Protein AF-A0A959MZ31-F1 (afdb_monomer)

Foldseek 3Di:
DQDDDDDDPVNVVVLVVVLVCCCVPPHNVRSVVVVVVVVVVVVVCSVVVPDPD

Mean predicted aligned error: 4.79 Å

Secondary structure (DSSP, 8-state):
--PPP---HHHHHHHHHHHHHHHHHT-HHHHHHHHHHHHHHHHHHHH-TT---

Sequence (53 aa):
MVKRIIYSPEAIQNTKQIVLYLKNNWSLIVANKFINILREKIKFIKRFPNSCY

Structure (mmCIF, N/CA/C/O backbone):
data_AF-A0A959MZ31-F1
#
_entry.id   AF-A0A959MZ31-F1
#
loop_
_atom_site.group_PDB
_atom_site.id
_atom_site.type_symbol
_atom_site.label_atom_id
_atom_site.label_alt_id
_atom_site.label_comp_id
_atom_site.label_asym_id
_atom_site.label_entity_id
_atom_site.label_seq_id
_atom_site.pdbx_PDB_ins_code
_atom_site.Cartn_x
_atom_site.Cartn_y
_atom_site.Cartn_z
_atom_site.occupancy
_atom_site.B_iso_or_equiv
_atom_site.auth_seq_id
_atom_site.auth_comp_id
_atom_site.auth_asym_id
_atom_site.auth_atom_id
_atom_site.pdbx_PDB_model_num
ATOM 1 N N . MET A 1 1 ? 19.676 -5.464 -13.477 1.00 51.47 1 MET A N 1
ATOM 2 C CA . MET A 1 1 ? 19.084 -4.108 -13.559 1.00 51.47 1 MET A CA 1
ATOM 3 C C . MET A 1 1 ? 17.948 -3.990 -12.554 1.00 51.47 1 MET A C 1
ATOM 5 O O . MET A 1 1 ? 16.988 -4.743 -12.650 1.00 51.47 1 MET A O 1
ATOM 9 N N . VAL A 1 2 ? 18.051 -3.092 -11.572 1.00 58.78 2 VAL A N 1
ATOM 10 C CA . VAL A 1 2 ? 16.953 -2.823 -10.630 1.00 58.78 2 VAL A CA 1
ATOM 11 C C . VAL A 1 2 ? 15.922 -1.956 -11.353 1.00 58.78 2 VAL A C 1
ATOM 13 O O . VAL A 1 2 ? 16.199 -0.792 -11.632 1.00 58.78 2 VAL A O 1
ATOM 16 N N . LYS A 1 3 ? 14.747 -2.503 -11.693 1.00 69.31 3 LYS A N 1
ATOM 17 C CA . LYS A 1 3 ? 13.683 -1.706 -12.323 1.00 69.31 3 LYS A CA 1
ATOM 18 C C . LYS A 1 3 ? 13.210 -0.622 -11.344 1.00 69.31 3 LYS A C 1
ATOM 20 O O . LYS A 1 3 ? 12.954 -0.892 -10.165 1.00 69.31 3 LYS A O 1
ATOM 25 N N . ARG A 1 4 ? 13.136 0.624 -11.820 1.00 80.06 4 ARG A N 1
ATOM 26 C CA . ARG A 1 4 ? 12.622 1.766 -11.054 1.00 80.06 4 ARG A CA 1
ATOM 27 C C . ARG A 1 4 ? 11.095 1.730 -11.089 1.00 80.06 4 ARG A C 1
ATOM 29 O O . ARG A 1 4 ? 10.516 1.612 -12.160 1.00 80.06 4 ARG A O 1
ATOM 36 N N . ILE A 1 5 ? 10.458 1.834 -9.925 1.00 84.25 5 ILE A N 1
ATOM 37 C CA . ILE A 1 5 ? 9.002 1.978 -9.829 1.00 84.25 5 ILE A CA 1
ATOM 38 C C . ILE A 1 5 ? 8.661 3.451 -10.028 1.00 84.25 5 ILE A C 1
ATOM 40 O O . ILE A 1 5 ? 9.276 4.317 -9.400 1.00 84.25 5 ILE A O 1
ATOM 44 N N . ILE A 1 6 ? 7.693 3.719 -10.897 1.00 89.81 6 ILE A N 1
ATOM 45 C CA . ILE A 1 6 ? 7.148 5.049 -11.155 1.00 89.81 6 ILE A CA 1
ATOM 46 C C . ILE A 1 6 ? 5.657 4.975 -10.841 1.00 89.81 6 ILE A C 1
ATOM 48 O O . ILE A 1 6 ? 4.979 4.049 -11.280 1.00 89.81 6 ILE A O 1
ATOM 52 N N . TYR A 1 7 ? 5.161 5.927 -10.056 1.00 91.00 7 TYR A N 1
ATOM 53 C CA . TYR A 1 7 ? 3.744 6.021 -9.724 1.00 91.00 7 TYR A CA 1
ATOM 54 C C . TYR A 1 7 ? 3.081 7.038 -10.642 1.00 91.00 7 TYR A C 1
ATOM 56 O O . TYR A 1 7 ? 3.594 8.148 -10.798 1.00 91.00 7 TYR A O 1
ATOM 64 N N . SER A 1 8 ? 1.940 6.674 -11.224 1.00 94.88 8 SER A N 1
ATOM 65 C CA . SER A 1 8 ? 1.103 7.644 -11.924 1.00 94.88 8 SER A CA 1
ATOM 66 C C . SER A 1 8 ? 0.474 8.624 -10.921 1.00 94.88 8 SER A C 1
ATOM 68 O O . SER A 1 8 ? 0.269 8.266 -9.753 1.00 94.88 8 SER A O 1
ATOM 70 N N . PRO A 1 9 ? 0.126 9.851 -11.349 1.00 94.12 9 P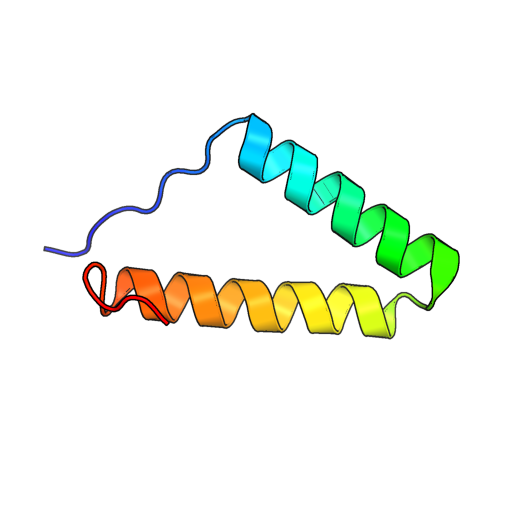RO A N 1
ATOM 71 C CA . PRO A 1 9 ? -0.607 10.798 -10.508 1.00 94.12 9 PRO A CA 1
ATOM 72 C C . PRO A 1 9 ? -1.900 10.197 -9.935 1.00 94.12 9 PRO A C 1
ATOM 74 O O . PRO A 1 9 ? -2.198 10.370 -8.753 1.00 94.12 9 PRO A O 1
ATOM 77 N N . GLU A 1 10 ? -2.614 9.411 -10.743 1.00 96.19 10 GLU A N 1
ATOM 78 C CA . GLU A 1 10 ? -3.821 8.685 -10.336 1.00 96.19 10 GLU A CA 1
ATOM 79 C C . GLU A 1 10 ? -3.541 7.657 -9.238 1.00 96.19 10 GLU A C 1
ATOM 81 O O . GLU A 1 10 ? -4.259 7.613 -8.243 1.00 96.19 10 GLU A O 1
ATOM 86 N N . ALA A 1 11 ? -2.466 6.868 -9.349 1.00 94.12 11 ALA A N 1
ATOM 87 C CA . ALA A 1 11 ? -2.109 5.888 -8.322 1.00 94.12 11 ALA A CA 1
ATOM 88 C C . ALA A 1 11 ? -1.816 6.560 -6.971 1.00 94.12 11 ALA A C 1
ATOM 90 O O . ALA A 1 11 ? -2.209 6.049 -5.917 1.00 94.12 11 ALA A O 1
ATOM 91 N N . ILE A 1 12 ? -1.168 7.730 -6.991 1.00 94.31 12 ILE A N 1
ATOM 92 C CA . ILE A 1 12 ? -0.922 8.5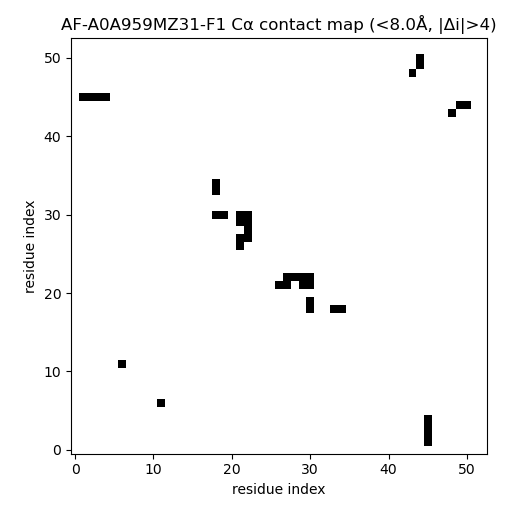28 -5.783 1.00 94.31 12 ILE A CA 1
ATOM 93 C C . ILE A 1 12 ? -2.251 9.006 -5.188 1.00 94.31 12 ILE A C 1
ATOM 95 O O . ILE A 1 12 ? -2.464 8.877 -3.979 1.00 94.31 12 ILE A O 1
ATOM 99 N N . GLN A 1 13 ? -3.146 9.537 -6.022 1.00 97.38 13 GLN A N 1
ATOM 100 C CA . GLN A 1 13 ? -4.437 10.058 -5.580 1.00 97.38 13 GLN A CA 1
ATOM 101 C C . GLN A 1 13 ? -5.333 8.955 -5.004 1.00 97.38 13 GLN A C 1
ATOM 103 O O . GLN A 1 13 ? -5.855 9.106 -3.898 1.00 97.38 13 GLN A O 1
ATOM 108 N N . ASN A 1 14 ? -5.427 7.817 -5.687 1.00 97.00 14 ASN A N 1
ATOM 109 C CA . ASN A 1 14 ? -6.204 6.662 -5.241 1.00 97.00 14 ASN A CA 1
ATOM 110 C C . ASN A 1 14 ? -5.676 6.131 -3.906 1.00 97.00 14 ASN A C 1
ATOM 112 O O . ASN A 1 14 ? -6.448 5.879 -2.983 1.00 97.00 14 ASN A O 1
ATOM 116 N N . THR A 1 15 ? -4.350 6.042 -3.752 1.00 95.06 15 THR A N 1
ATOM 117 C CA . THR A 1 15 ? -3.743 5.613 -2.483 1.00 95.06 15 THR A CA 1
ATOM 118 C C . THR A 1 15 ? -4.115 6.563 -1.342 1.00 95.06 15 THR A C 1
ATOM 120 O O . THR A 1 15 ? -4.468 6.104 -0.256 1.00 95.06 15 THR A O 1
ATOM 123 N N . LYS A 1 16 ? -4.095 7.883 -1.575 1.00 96.12 16 LYS A N 1
ATOM 124 C CA . LYS A 1 16 ? -4.512 8.876 -0.569 1.00 96.12 16 LYS A CA 1
ATOM 125 C C . LYS A 1 16 ? -5.987 8.730 -0.196 1.00 96.12 16 LYS A C 1
ATOM 127 O O . LYS A 1 16 ? -6.303 8.747 0.991 1.00 96.12 16 LYS A O 1
ATOM 132 N N . GLN A 1 17 ? -6.868 8.564 -1.182 1.00 97.44 17 GLN A N 1
ATOM 133 C CA . GLN A 1 17 ? -8.305 8.384 -0.951 1.00 97.44 17 GLN A CA 1
ATOM 134 C C . GLN A 1 17 ? -8.591 7.123 -0.132 1.00 97.44 17 GLN A C 1
ATOM 136 O O . GLN A 1 17 ? -9.331 7.190 0.847 1.00 97.44 17 GLN A O 1
ATOM 141 N N . ILE A 1 18 ? -7.946 6.003 -0.468 1.00 96.38 18 ILE A N 1
ATOM 142 C CA . ILE A 1 18 ? -8.095 4.738 0.262 1.00 96.38 18 ILE A CA 1
ATOM 143 C C . ILE A 1 18 ? -7.603 4.884 1.706 1.00 96.38 18 ILE A C 1
ATOM 145 O O . ILE A 1 18 ? -8.304 4.491 2.635 1.00 96.38 18 ILE A O 1
ATOM 149 N N . VAL A 1 19 ? -6.433 5.494 1.926 1.00 96.00 19 VAL A N 1
ATOM 150 C CA . VAL A 1 19 ? -5.895 5.727 3.279 1.00 96.00 19 VAL A CA 1
ATOM 151 C C . VAL A 1 19 ? -6.814 6.630 4.101 1.00 96.00 19 VAL A C 1
ATOM 153 O O . VAL A 1 19 ? -7.056 6.346 5.275 1.00 96.00 19 VAL A O 1
ATOM 156 N N . LEU A 1 20 ? -7.348 7.694 3.497 1.00 97.00 20 LEU A N 1
ATOM 157 C CA . LEU A 1 20 ? -8.287 8.595 4.161 1.00 97.00 20 LEU A CA 1
ATOM 158 C C . LEU A 1 20 ? -9.586 7.870 4.529 1.00 97.00 20 LEU A C 1
ATOM 160 O O . LEU A 1 20 ? -10.039 7.967 5.667 1.00 97.00 20 LEU A O 1
ATOM 164 N N . TYR A 1 21 ? -10.141 7.091 3.600 1.00 97.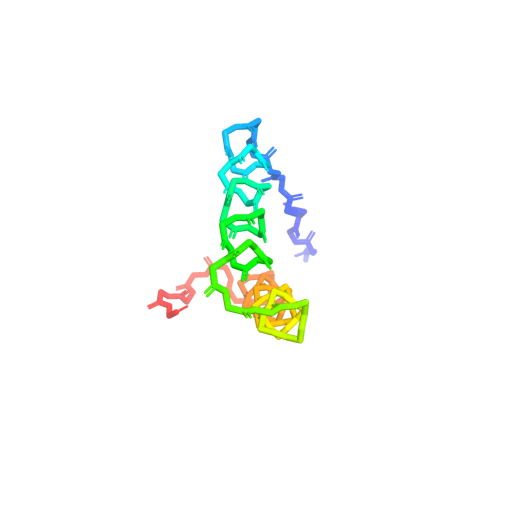56 21 TYR A N 1
ATOM 165 C CA . TYR A 1 21 ? -11.319 6.265 3.844 1.00 97.56 21 TYR A CA 1
ATOM 166 C C . TYR A 1 21 ? -11.077 5.272 4.988 1.00 97.56 21 TYR A C 1
ATOM 168 O O . TYR A 1 21 ? -11.896 5.1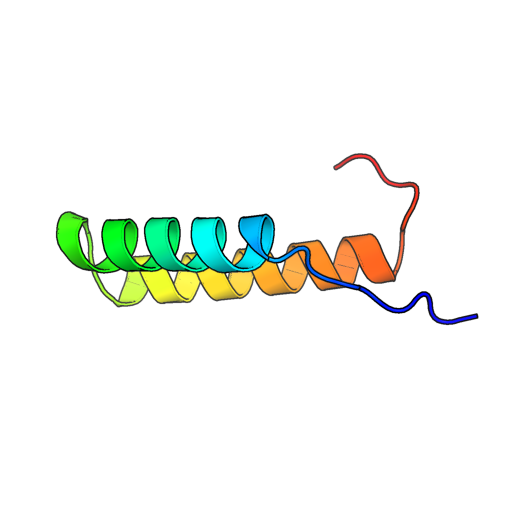84 5.903 1.00 97.56 21 TYR A O 1
ATOM 176 N N . LEU A 1 22 ? -9.925 4.590 4.985 1.00 96.56 22 LEU A N 1
ATOM 177 C CA . LEU A 1 22 ? -9.570 3.619 6.018 1.00 96.56 22 LEU A CA 1
ATOM 178 C C . LEU A 1 22 ? -9.455 4.265 7.405 1.00 96.56 22 LEU A C 1
ATOM 180 O O . LEU A 1 22 ? -9.912 3.699 8.401 1.00 96.56 22 LEU A O 1
ATOM 184 N N . LYS A 1 23 ? -8.854 5.458 7.463 1.00 95.19 23 LYS A N 1
ATOM 185 C CA . LYS A 1 23 ? -8.692 6.233 8.696 1.00 95.19 23 LYS A CA 1
ATOM 186 C C . LYS A 1 23 ? -10.036 6.721 9.243 1.00 95.19 23 LYS A C 1
ATOM 188 O O . LYS A 1 23 ? -10.224 6.675 10.453 1.00 95.19 23 LYS A O 1
ATOM 193 N N . ASN A 1 24 ? -10.937 7.171 8.367 1.00 96.62 24 ASN A N 1
ATOM 194 C CA . ASN A 1 24 ? -12.223 7.756 8.756 1.00 96.62 24 ASN A CA 1
ATOM 195 C C . ASN A 1 24 ? -13.273 6.707 9.155 1.00 96.62 24 ASN A C 1
ATOM 197 O O . ASN A 1 24 ? -14.076 6.981 10.037 1.00 96.62 24 ASN A O 1
ATOM 201 N N . ASN A 1 25 ? -13.281 5.531 8.515 1.00 97.25 25 ASN A N 1
ATOM 202 C CA . ASN A 1 25 ? -14.338 4.526 8.712 1.00 97.25 25 ASN A CA 1
ATOM 203 C C . ASN A 1 25 ? -13.954 3.395 9.670 1.00 97.25 25 ASN A C 1
ATOM 205 O O . ASN A 1 25 ? -14.836 2.753 10.230 1.00 97.25 25 ASN A O 1
ATOM 209 N N . TRP A 1 26 ? -12.657 3.132 9.857 1.00 95.31 26 TRP A N 1
ATOM 210 C CA . TRP A 1 26 ? -12.200 2.081 10.765 1.00 95.31 26 TRP A CA 1
ATOM 211 C C . TRP A 1 26 ? -11.278 2.635 11.843 1.00 95.31 26 TRP A C 1
ATOM 213 O O . TRP A 1 26 ? -11.711 2.882 12.963 1.00 95.31 26 TRP A O 1
ATOM 223 N N . SER A 1 27 ? -9.990 2.798 11.544 1.00 94.25 27 SER A N 1
ATOM 224 C CA . SER A 1 27 ? -9.023 3.355 12.491 1.00 94.25 27 SER A CA 1
ATOM 225 C C . SER A 1 27 ? -7.698 3.677 11.811 1.00 94.25 27 SER A C 1
ATOM 227 O O . SER A 1 27 ? -7.355 3.149 10.747 1.00 94.25 27 SER A O 1
ATOM 229 N N . LEU A 1 28 ? -6.886 4.488 12.488 1.00 93.81 28 LEU A N 1
ATOM 230 C CA . LEU A 1 28 ? -5.510 4.757 12.074 1.00 93.81 28 LEU A CA 1
ATOM 231 C C . LEU A 1 28 ? -4.668 3.470 11.967 1.00 93.81 28 LEU A C 1
ATOM 233 O O . LEU A 1 28 ? -3.817 3.361 11.086 1.00 93.81 28 LEU A O 1
ATOM 237 N N . ILE A 1 29 ? -4.927 2.477 12.826 1.00 95.75 29 ILE A N 1
ATOM 238 C CA . ILE A 1 29 ? -4.214 1.191 12.829 1.00 95.75 29 ILE A CA 1
ATOM 239 C C . ILE A 1 29 ? -4.470 0.435 11.520 1.00 95.75 29 ILE A C 1
ATOM 241 O O . ILE A 1 29 ? -3.530 -0.071 10.904 1.00 95.75 29 ILE A O 1
ATOM 245 N N . VAL A 1 30 ? -5.723 0.399 11.057 1.00 94.75 30 VAL A N 1
ATOM 246 C CA . VAL A 1 30 ? -6.105 -0.269 9.803 1.00 94.75 30 VAL A CA 1
ATOM 247 C C . VAL A 1 30 ? -5.474 0.429 8.595 1.00 94.75 30 VAL A C 1
ATOM 249 O O . VAL A 1 30 ? -4.907 -0.241 7.729 1.00 94.75 30 VAL A O 1
ATOM 252 N N . ALA A 1 31 ? -5.479 1.764 8.568 1.00 95.06 31 ALA A N 1
ATOM 253 C CA . ALA A 1 31 ? -4.820 2.537 7.515 1.00 95.06 31 ALA A CA 1
ATOM 254 C C . ALA A 1 31 ? -3.302 2.266 7.456 1.00 95.06 31 ALA A C 1
ATOM 256 O O . ALA A 1 31 ? -2.750 2.021 6.381 1.00 95.06 31 ALA A O 1
AT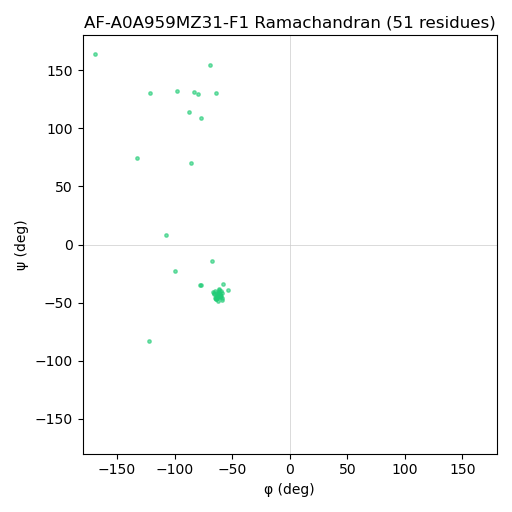OM 257 N N . ASN A 1 32 ? -2.629 2.224 8.609 1.00 95.19 32 ASN A N 1
ATOM 258 C CA . ASN A 1 32 ? -1.200 1.909 8.685 1.00 95.19 32 ASN A CA 1
ATOM 259 C C . ASN A 1 32 ? -0.901 0.470 8.241 1.00 95.19 32 ASN A C 1
ATOM 261 O O . ASN A 1 32 ? 0.067 0.232 7.512 1.00 95.19 32 ASN A O 1
ATOM 265 N N . LYS A 1 33 ? -1.750 -0.492 8.626 1.00 96.62 33 LYS A N 1
ATOM 266 C CA . LYS A 1 33 ? -1.631 -1.888 8.186 1.00 96.62 33 LYS A CA 1
ATOM 267 C C . LYS A 1 33 ? -1.741 -2.001 6.664 1.00 96.62 33 LYS A C 1
ATOM 269 O O . LYS A 1 33 ? -0.920 -2.682 6.052 1.00 96.62 33 LYS A O 1
ATOM 274 N N . PHE A 1 34 ? -2.694 -1.299 6.052 1.00 96.44 34 PHE A N 1
ATOM 275 C CA . PHE A 1 34 ? -2.837 -1.245 4.596 1.00 96.44 34 PHE A CA 1
ATOM 276 C C . PHE A 1 34 ? -1.577 -0.696 3.912 1.00 96.44 34 PHE A C 1
ATOM 278 O O . PHE A 1 34 ? -1.065 -1.325 2.988 1.00 96.44 34 PHE A O 1
ATOM 285 N N . ILE A 1 35 ? -1.031 0.426 4.397 1.00 95.12 35 ILE A N 1
ATOM 286 C CA . ILE A 1 35 ? 0.196 1.023 3.840 1.00 95.12 35 ILE A CA 1
ATOM 287 C C . ILE A 1 35 ? 1.370 0.038 3.908 1.00 95.12 35 ILE A C 1
ATOM 289 O O . ILE A 1 35 ? 2.130 -0.078 2.944 1.00 95.12 35 ILE A O 1
ATOM 293 N N . ASN A 1 36 ? 1.515 -0.690 5.018 1.00 96.25 36 ASN A N 1
ATOM 294 C CA . ASN A 1 36 ? 2.570 -1.691 5.164 1.00 96.25 36 ASN A CA 1
ATOM 295 C C . ASN A 1 36 ? 2.410 -2.839 4.160 1.00 96.25 36 ASN A C 1
ATOM 297 O O . ASN A 1 36 ? 3.371 -3.178 3.472 1.00 96.25 36 ASN A O 1
ATOM 301 N N . ILE A 1 37 ? 1.199 -3.383 4.009 1.00 95.81 37 ILE A N 1
ATOM 302 C CA . ILE A 1 37 ? 0.917 -4.445 3.029 1.00 95.81 37 ILE A CA 1
ATOM 303 C C . ILE A 1 37 ? 1.194 -3.956 1.603 1.00 95.81 37 ILE A C 1
ATOM 305 O O . ILE A 1 37 ? 1.851 -4.649 0.824 1.00 95.81 37 ILE A O 1
ATOM 309 N N . LEU A 1 38 ? 0.741 -2.746 1.265 1.00 94.31 38 LEU A N 1
ATOM 310 C CA . LEU A 1 38 ? 0.954 -2.151 -0.052 1.00 94.31 38 LEU A CA 1
ATOM 311 C C . LEU A 1 38 ? 2.451 -1.992 -0.358 1.00 94.31 38 LEU A C 1
ATOM 313 O O . LEU A 1 38 ? 2.897 -2.336 -1.452 1.00 94.31 38 LEU A O 1
ATOM 317 N N . ARG A 1 39 ? 3.248 -1.529 0.613 1.00 93.12 39 ARG A N 1
ATOM 318 C CA . ARG A 1 39 ? 4.708 -1.418 0.470 1.00 93.12 39 ARG A CA 1
ATOM 319 C C . ARG A 1 39 ? 5.369 -2.769 0.213 1.00 93.12 39 ARG A C 1
ATOM 321 O O . ARG A 1 39 ? 6.238 -2.846 -0.654 1.00 93.12 39 ARG A O 1
ATOM 328 N N . GLU A 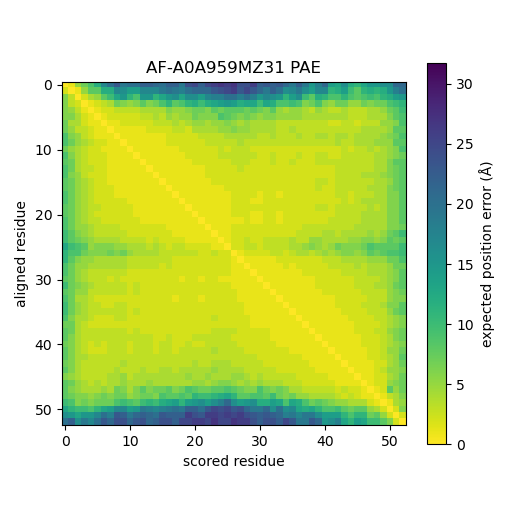1 40 ? 4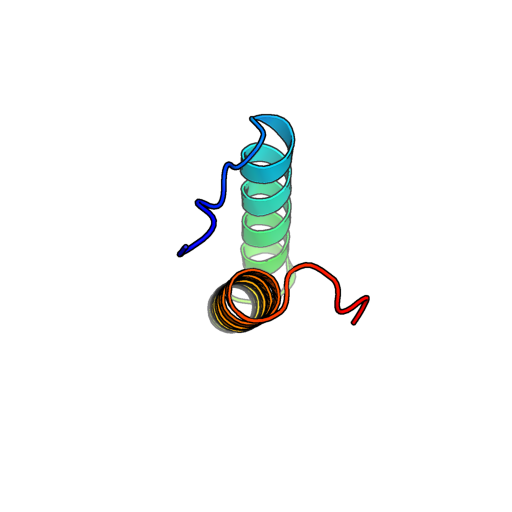.969 -3.815 0.930 1.00 93.31 40 GLU A N 1
ATOM 329 C CA . GLU A 1 40 ? 5.520 -5.158 0.723 1.00 93.31 40 GLU A CA 1
ATOM 330 C C . GLU A 1 40 ? 5.148 -5.719 -0.653 1.00 93.31 40 GLU A C 1
ATOM 332 O O . GLU A 1 40 ? 6.023 -6.219 -1.362 1.00 93.31 40 GLU A O 1
ATOM 337 N N . LYS A 1 41 ? 3.902 -5.527 -1.107 1.00 91.12 41 LYS A N 1
ATOM 338 C CA . LYS A 1 41 ? 3.504 -5.896 -2.475 1.00 91.12 41 LYS A CA 1
ATOM 339 C C . LYS A 1 41 ? 4.319 -5.155 -3.534 1.00 91.12 41 LYS A C 1
ATOM 341 O O . LYS A 1 41 ? 4.816 -5.768 -4.473 1.00 91.12 41 LYS A O 1
ATOM 346 N N . ILE A 1 42 ? 4.533 -3.853 -3.366 1.00 90.25 42 ILE A N 1
ATOM 347 C CA . ILE A 1 42 ? 5.348 -3.055 -4.292 1.00 90.25 42 ILE A CA 1
ATOM 348 C C . ILE A 1 42 ? 6.803 -3.552 -4.322 1.00 90.25 42 ILE A C 1
ATOM 350 O O . ILE A 1 42 ? 7.394 -3.670 -5.398 1.00 90.25 42 ILE A O 1
ATOM 354 N N . LYS A 1 43 ? 7.394 -3.877 -3.164 1.00 89.25 43 LYS A N 1
ATOM 355 C CA . LYS A 1 43 ? 8.736 -4.486 -3.097 1.00 89.25 43 LYS A CA 1
ATOM 356 C C . LYS A 1 43 ? 8.774 -5.833 -3.815 1.00 89.25 43 LYS A C 1
ATOM 358 O O . LYS A 1 43 ? 9.741 -6.105 -4.529 1.00 89.25 43 LYS A O 1
ATOM 363 N N . PHE A 1 44 ? 7.735 -6.648 -3.649 1.00 88.62 44 PHE A N 1
ATOM 364 C CA . PHE A 1 44 ? 7.613 -7.935 -4.320 1.00 88.62 44 PHE A CA 1
ATOM 365 C C . PHE A 1 44 ? 7.561 -7.769 -5.842 1.00 88.62 44 PHE A C 1
ATOM 367 O O . PHE A 1 44 ? 8.383 -8.365 -6.531 1.00 88.62 44 PHE A O 1
ATOM 374 N N . ILE A 1 45 ? 6.717 -6.872 -6.360 1.00 87.62 45 ILE A N 1
ATOM 375 C CA . ILE A 1 45 ? 6.630 -6.556 -7.798 1.00 87.62 45 ILE A CA 1
ATOM 376 C C . ILE A 1 45 ? 7.962 -6.002 -8.321 1.00 87.62 45 ILE A C 1
ATOM 378 O O . ILE A 1 45 ? 8.410 -6.357 -9.408 1.00 87.62 45 ILE A O 1
ATOM 382 N N . LYS A 1 46 ? 8.662 -5.168 -7.541 1.00 86.06 46 LYS A N 1
ATOM 383 C CA . LYS A 1 46 ? 9.999 -4.678 -7.918 1.00 86.06 46 LYS A CA 1
ATOM 384 C C . LYS A 1 46 ? 10.994 -5.825 -8.113 1.00 86.06 46 LYS A C 1
ATOM 386 O O . LYS A 1 46 ? 11.838 -5.758 -9.007 1.00 86.06 46 LYS A O 1
ATOM 391 N N . ARG A 1 47 ? 10.920 -6.843 -7.250 1.00 86.75 47 ARG A N 1
ATOM 392 C CA . ARG A 1 47 ? 11.781 -8.032 -7.290 1.00 86.75 47 ARG A CA 1
ATOM 393 C C . ARG A 1 47 ? 11.352 -9.009 -8.388 1.00 86.75 47 ARG A C 1
ATOM 395 O O . ARG A 1 47 ? 12.215 -9.616 -9.015 1.00 86.75 47 ARG A O 1
ATOM 402 N N . PHE A 1 48 ? 10.052 -9.108 -8.645 1.00 86.69 48 PHE A N 1
ATOM 403 C CA . PHE A 1 48 ? 9.431 -10.033 -9.588 1.00 86.69 48 PHE A CA 1
ATOM 404 C C . PHE A 1 48 ? 8.425 -9.288 -10.488 1.00 86.69 48 PHE A C 1
ATOM 406 O O . PHE A 1 48 ? 7.220 -9.417 -10.323 1.00 86.69 48 PHE A O 1
ATOM 413 N N . PRO A 1 49 ? 8.887 -8.495 -11.469 1.00 80.12 49 PRO A N 1
ATOM 414 C C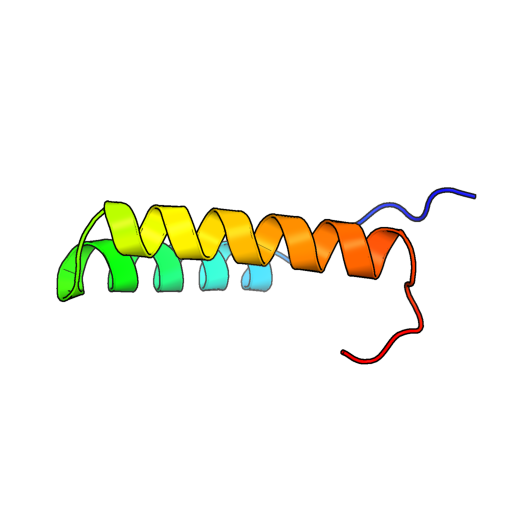A . PRO A 1 49 ? 8.012 -7.614 -12.255 1.00 80.12 49 PRO A CA 1
ATOM 415 C C . PRO A 1 49 ? 7.031 -8.349 -13.177 1.00 80.12 49 PRO A C 1
ATOM 417 O O . PRO A 1 49 ? 6.106 -7.728 -13.685 1.00 80.12 49 PRO A O 1
ATOM 420 N N . ASN A 1 50 ? 7.245 -9.648 -13.400 1.00 82.56 50 ASN A N 1
ATOM 421 C CA . ASN A 1 50 ? 6.398 -10.497 -14.235 1.00 82.56 50 ASN A CA 1
ATOM 422 C C . ASN A 1 50 ? 5.559 -11.479 -13.393 1.00 82.56 50 ASN A C 1
ATOM 424 O O . ASN A 1 50 ? 4.964 -12.396 -13.953 1.00 82.56 50 ASN A O 1
ATOM 428 N N . SER A 1 51 ? 5.548 -11.350 -12.059 1.00 72.25 51 SER A N 1
ATOM 429 C CA . SER A 1 51 ?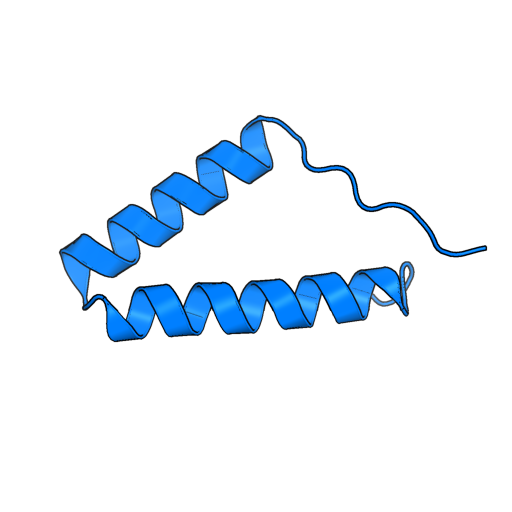 4.678 -12.164 -11.210 1.00 72.25 51 SER A CA 1
ATOM 430 C C . SER A 1 51 ? 3.315 -11.474 -11.072 1.00 72.25 51 SER A C 1
ATOM 432 O O . SER A 1 51 ? 3.196 -10.379 -10.530 1.00 72.25 51 SER A O 1
ATOM 434 N N . CYS A 1 52 ? 2.265 -12.095 -11.606 1.00 55.09 52 CYS A N 1
ATOM 435 C CA . CYS A 1 52 ? 0.889 -11.603 -11.497 1.00 55.09 52 CYS A CA 1
ATOM 436 C C . CYS A 1 52 ? 0.229 -12.082 -10.184 1.00 55.09 52 CYS A C 1
ATOM 438 O O . CYS A 1 52 ? -0.655 -12.933 -10.242 1.00 55.09 52 CYS A O 1
ATOM 440 N N . TYR A 1 53 ? 0.651 -11.574 -9.013 1.00 51.91 53 TYR A N 1
ATOM 441 C CA . TYR A 1 53 ? 0.083 -11.948 -7.694 1.00 51.91 53 TYR A CA 1
ATOM 442 C C . TYR A 1 53 ? -0.212 -10.747 -6.766 1.00 51.91 53 TYR A C 1
ATOM 444 O O . TYR A 1 53 ? 0.606 -9.804 -6.699 1.00 51.91 53 TYR A O 1
#

Solvent-accessible surface area (backbone atoms only — not comparable to full-atom values): 3219 Å² total; per-residue (Å²): 134,86,68,82,89,80,79,53,75,65,58,54,50,52,51,51,52,52,41,49,50,33,36,74,76,73,29,63,67,57,25,51,52,49,53,52,53,52,51,52,52,51,53,47,36,57,77,38,78,84,60,93,125

Radius of gyration: 12.91 Å; Cα contacts (8 Å, |Δi|>4): 20; chains: 1; bounding box: 33×23×27 Å

pLDDT: mean 89.19, std 11.69, range [51.47, 97.56]